Protein AF-A0A7T5EQM9-F1 (afdb_monomer)

Radius of gyration: 19.42 Å; Cα contacts (8 Å, |Δi|>4): 67; chains: 1; bounding box: 40×16×61 Å

Secondary structure (DSSP, 8-state):
-HHHHHHHHHHHHHHHHHHHHHHHHHHHHHHHHH--HHHHHHHHHHHHHHHHHHHHHHHHHHHHHHHTT----EETTTEE-----

pLDDT: mean 88.06, std 14.21, range [48.62, 98.0]

Foldseek 3Di:
DVVVVVVVLVVVLCVQLVQLVVQLVVLVVVCVVPVDPVSVVSNVSSVCRNVVSVVVVVVVVVVVCVVVVVDFPQDDPRNRDDDDD

Sequence (85 aa):
MRNFTAWTILAFVFLLAGEGFNLFRIHIELWLAYGHWQDVVWTVFGLILGFVATAWLGGFIYYRDKKRNKIQREGWRGRPVKRSR

Mean predicted aligned error: 7.78 Å

Solvent-accessible surface area (backbone atoms only — not comparable to full-atom values): 4569 Å² total; per-residue (Å²): 109,75,67,56,56,52,51,52,52,52,51,52,36,50,52,49,19,50,48,11,48,47,39,21,53,55,22,48,54,46,24,74,72,71,65,47,69,68,27,52,54,43,20,52,49,10,46,50,40,22,50,49,35,51,51,49,51,54,51,49,53,50,53,56,35,50,76,65,67,66,65,66,61,51,38,94,87,74,42,73,60,79,80,82,128

Nearest PDB structures (foldseek):
  2ic6-assembly1_A  TM=6.674E-01  e=9.736E+00  Orthohantavirus sinnombreense

Structure (mmCIF, N/CA/C/O backbone):
data_AF-A0A7T5EQM9-F1
#
_entry.id   AF-A0A7T5EQM9-F1
#
loop_
_atom_site.group_PDB
_atom_site.id
_atom_site.type_symbol
_atom_site.label_atom_id
_atom_site.label_alt_id
_atom_site.label_comp_id
_atom_site.label_asym_id
_atom_site.label_entity_id
_atom_site.label_seq_id
_atom_site.pdbx_PDB_ins_code
_atom_site.Cartn_x
_atom_site.Cartn_y
_atom_site.Cartn_z
_atom_site.occupancy
_atom_site.B_iso_or_equiv
_atom_site.auth_seq_id
_atom_site.auth_comp_id
_atom_site.auth_asym_id
_atom_site.auth_atom_id
_atom_site.pdbx_PDB_model_num
ATOM 1 N N . MET A 1 1 ? -26.375 -6.399 9.507 1.00 62.75 1 MET A N 1
ATOM 2 C CA . MET A 1 1 ? -25.726 -5.261 8.809 1.00 62.75 1 MET A CA 1
ATOM 3 C C . MET A 1 1 ? -24.275 -5.017 9.234 1.00 62.75 1 MET A C 1
ATOM 5 O O . MET A 1 1 ? -23.420 -4.996 8.366 1.00 62.75 1 MET A O 1
ATOM 9 N N . ARG A 1 2 ? -23.940 -4.911 10.532 1.00 71.50 2 ARG A N 1
ATOM 10 C CA . ARG A 1 2 ? -22.559 -4.606 10.989 1.00 71.50 2 ARG A CA 1
ATOM 11 C C . ARG A 1 2 ? -21.473 -5.577 10.491 1.00 71.50 2 ARG A C 1
ATOM 13 O O . ARG A 1 2 ? -20.357 -5.149 10.220 1.00 71.50 2 ARG A O 1
ATOM 20 N N . ASN A 1 3 ? -21.800 -6.865 10.373 1.00 83.88 3 ASN A N 1
ATOM 21 C CA . ASN A 1 3 ? -20.869 -7.869 9.850 1.00 83.88 3 ASN A CA 1
ATOM 22 C C . ASN A 1 3 ? -20.651 -7.695 8.342 1.00 83.88 3 ASN A C 1
ATOM 24 O O . ASN A 1 3 ? -19.521 -7.796 7.888 1.00 83.88 3 ASN A O 1
ATOM 28 N N . PHE A 1 4 ? -21.703 -7.351 7.595 1.00 91.94 4 PHE A N 1
ATOM 29 C CA . PHE A 1 4 ? -21.610 -7.070 6.163 1.00 91.94 4 PHE A CA 1
ATOM 30 C C . PHE A 1 4 ? -20.675 -5.888 5.894 1.00 91.94 4 PHE A C 1
ATOM 32 O O . PHE A 1 4 ? -19.726 -6.038 5.143 1.00 91.94 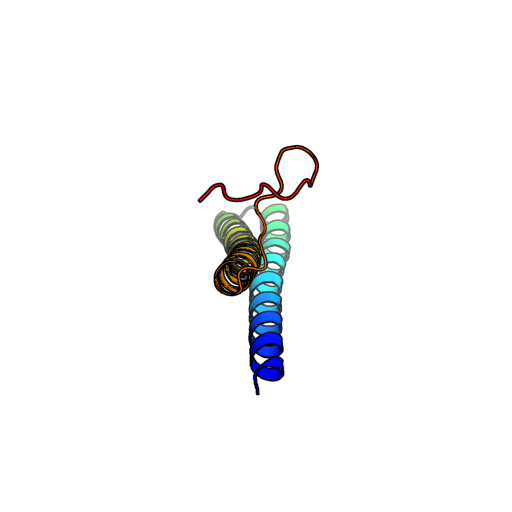4 PHE A O 1
ATOM 39 N N . THR A 1 5 ? -20.838 -4.770 6.612 1.00 89.31 5 THR A N 1
ATOM 40 C CA . THR A 1 5 ? -19.940 -3.608 6.484 1.00 89.31 5 THR A CA 1
ATOM 41 C C . THR A 1 5 ? -18.476 -3.962 6.760 1.00 89.31 5 THR A C 1
ATOM 43 O O . THR A 1 5 ? -17.587 -3.481 6.067 1.00 89.31 5 THR A O 1
ATOM 46 N N . ALA A 1 6 ? -18.207 -4.813 7.757 1.00 89.44 6 ALA A N 1
ATOM 47 C CA . ALA A 1 6 ? -16.846 -5.253 8.059 1.00 89.44 6 ALA A CA 1
ATOM 48 C C . ALA A 1 6 ? -16.248 -6.102 6.925 1.00 89.44 6 ALA A C 1
ATOM 50 O O . ALA A 1 6 ? -15.102 -5.876 6.547 1.00 89.44 6 ALA A O 1
ATOM 51 N N . TRP A 1 7 ? -17.031 -7.025 6.360 1.00 95.00 7 TRP A N 1
ATOM 52 C CA . TRP A 1 7 ? -16.627 -7.813 5.195 1.00 95.00 7 TRP A CA 1
ATOM 53 C C . TRP A 1 7 ? -16.404 -6.945 3.959 1.00 95.00 7 TRP A C 1
ATOM 55 O O . TRP A 1 7 ? -15.414 -7.141 3.267 1.00 95.00 7 TRP A O 1
ATOM 65 N N . THR A 1 8 ? -17.259 -5.949 3.715 1.00 95.69 8 THR A N 1
ATOM 66 C CA . THR A 1 8 ? -17.087 -5.003 2.607 1.00 95.69 8 THR A CA 1
ATOM 67 C C . THR A 1 8 ? -15.789 -4.214 2.744 1.00 95.69 8 THR A C 1
ATOM 69 O O . THR A 1 8 ? -15.040 -4.121 1.780 1.00 95.69 8 THR A O 1
ATOM 72 N N . ILE A 1 9 ? -15.487 -3.688 3.937 1.00 94.19 9 ILE A N 1
ATOM 73 C CA . ILE A 1 9 ? -14.233 -2.961 4.188 1.00 94.19 9 ILE A CA 1
ATOM 74 C C . ILE A 1 9 ? -13.029 -3.880 3.969 1.00 94.19 9 ILE A C 1
ATOM 76 O O . ILE A 1 9 ? -12.066 -3.480 3.322 1.00 94.19 9 ILE A O 1
ATOM 80 N N . LEU A 1 10 ? -13.086 -5.112 4.481 1.00 95.38 10 LEU A N 1
ATOM 81 C CA . LEU A 1 10 ? -12.001 -6.075 4.323 1.00 95.38 10 LEU A CA 1
ATOM 82 C C . LEU A 1 10 ? -11.777 -6.437 2.850 1.00 95.38 10 LEU A C 1
ATOM 84 O O . LEU A 1 10 ? -10.645 -6.386 2.384 1.00 95.38 10 LEU A O 1
ATOM 88 N N . ALA A 1 11 ? -12.847 -6.755 2.117 1.00 97.12 11 ALA A N 1
ATOM 89 C CA . ALA A 1 11 ? -12.783 -7.080 0.696 1.00 97.12 11 ALA A CA 1
ATOM 90 C C . ALA A 1 11 ? -12.255 -5.899 -0.127 1.00 97.12 11 ALA A C 1
ATOM 92 O O . ALA A 1 11 ? -11.386 -6.079 -0.971 1.00 97.12 11 ALA A O 1
ATOM 93 N N . PHE A 1 12 ? -12.725 -4.683 0.157 1.00 96.69 12 PHE A N 1
ATOM 94 C CA . PHE A 1 12 ? -12.274 -3.474 -0.526 1.00 96.69 12 PHE A CA 1
ATOM 95 C C . PHE A 1 12 ? -10.775 -3.222 -0.328 1.00 96.69 12 PHE A C 1
ATOM 97 O O . PHE A 1 12 ? -10.053 -3.010 -1.298 1.00 96.69 12 PHE A O 1
ATOM 104 N N . VAL A 1 13 ? -10.292 -3.300 0.917 1.00 96.75 13 VAL A N 1
ATOM 105 C CA . VAL A 1 13 ? -8.859 -3.158 1.210 1.00 96.75 13 VAL A CA 1
ATOM 106 C C . VAL A 1 13 ? -8.059 -4.261 0.535 1.00 96.75 13 VAL A C 1
ATOM 108 O O . VAL A 1 13 ? -7.008 -3.982 -0.029 1.00 96.75 13 VAL A O 1
ATOM 111 N N . PHE A 1 14 ? -8.540 -5.503 0.592 1.00 96.81 14 PHE A N 1
ATOM 112 C CA . PHE A 1 14 ? -7.852 -6.639 -0.007 1.00 96.81 14 PHE A CA 1
ATOM 113 C C . PHE A 1 14 ? -7.691 -6.469 -1.520 1.00 96.81 14 PHE A C 1
ATOM 115 O O . PHE A 1 14 ? -6.599 -6.677 -2.037 1.00 96.81 14 PHE A O 1
ATOM 122 N N . LEU A 1 15 ? -8.744 -6.029 -2.216 1.00 97.75 15 LEU A N 1
ATOM 123 C CA . LEU A 1 15 ? -8.693 -5.757 -3.652 1.00 97.75 15 LEU A CA 1
ATOM 124 C C . LEU A 1 15 ? -7.745 -4.598 -3.979 1.00 97.75 15 LEU A C 1
ATOM 126 O O . LEU A 1 15 ? -6.922 -4.734 -4.876 1.00 97.75 15 LEU A O 1
ATOM 130 N N . LEU A 1 16 ? -7.803 -3.491 -3.233 1.00 97.25 16 LEU A N 1
ATOM 131 C CA . LEU A 1 16 ? -6.896 -2.357 -3.445 1.00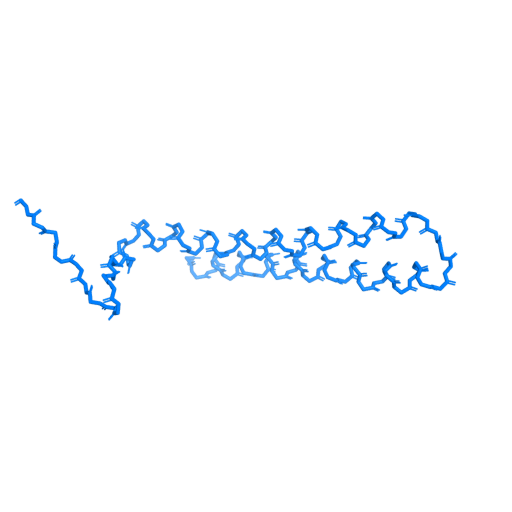 97.25 16 LEU A CA 1
ATOM 132 C C . LEU A 1 16 ? -5.432 -2.718 -3.190 1.00 97.25 16 LEU A C 1
ATOM 134 O O . LEU A 1 16 ? -4.559 -2.364 -3.979 1.00 97.25 16 LEU A O 1
ATOM 138 N N . ALA A 1 17 ? -5.158 -3.412 -2.085 1.00 97.25 17 ALA A N 1
ATOM 139 C CA . ALA A 1 17 ? -3.805 -3.816 -1.743 1.00 97.25 17 ALA A CA 1
ATOM 140 C C . ALA A 1 17 ? -3.274 -4.848 -2.744 1.00 97.25 17 ALA A C 1
ATOM 142 O O . ALA A 1 17 ? -2.135 -4.741 -3.196 1.00 97.25 17 ALA A O 1
ATOM 143 N N . GLY A 1 18 ? -4.119 -5.813 -3.118 1.00 97.19 18 GLY A N 1
ATOM 144 C CA . GLY A 1 18 ? -3.822 -6.818 -4.131 1.00 97.19 18 GLY A CA 1
ATOM 145 C C . GLY A 1 18 ? -3.497 -6.192 -5.483 1.00 97.19 18 GLY A C 1
ATOM 146 O O . GLY A 1 18 ? -2.484 -6.549 -6.075 1.00 97.19 18 GLY A O 1
ATOM 147 N N . GLU A 1 19 ? -4.282 -5.210 -5.927 1.00 97.56 19 GLU A N 1
ATOM 148 C CA . GLU A 1 19 ? -4.017 -4.490 -7.174 1.00 97.56 19 GLU A CA 1
ATOM 149 C C . GLU A 1 19 ? -2.711 -3.689 -7.109 1.00 97.56 19 GLU A C 1
ATOM 151 O O . GLU A 1 19 ? -1.920 -3.722 -8.047 1.00 97.56 19 GLU A O 1
ATOM 156 N N . GLY A 1 20 ? -2.419 -3.042 -5.976 1.00 97.19 20 GLY A N 1
ATOM 157 C CA . GLY A 1 20 ? -1.136 -2.367 -5.764 1.00 97.19 20 GLY A CA 1
ATOM 158 C C . GLY A 1 20 ? 0.061 -3.312 -5.904 1.00 97.19 20 GLY A C 1
ATOM 159 O O . GLY A 1 20 ? 1.009 -3.022 -6.635 1.00 97.19 20 GLY A O 1
ATOM 160 N N . PHE A 1 21 ? 0.008 -4.481 -5.263 1.00 97.56 21 PHE A N 1
ATOM 161 C CA . PHE A 1 21 ? 1.078 -5.473 -5.385 1.00 97.56 21 PHE A CA 1
ATOM 162 C C . PHE A 1 21 ? 1.137 -6.125 -6.772 1.00 97.56 21 PHE A C 1
ATOM 164 O O . PHE A 1 21 ? 2.224 -6.477 -7.231 1.00 97.56 21 PHE A O 1
ATOM 171 N N . ASN A 1 22 ? 0.003 -6.247 -7.462 1.00 97.88 22 ASN A N 1
ATOM 172 C CA . ASN A 1 22 ? -0.042 -6.721 -8.840 1.00 97.88 22 ASN A CA 1
ATOM 173 C C . ASN A 1 22 ? 0.623 -5.722 -9.803 1.00 97.88 22 ASN A C 1
ATOM 175 O O . ASN A 1 22 ? 1.464 -6.124 -10.605 1.00 97.88 22 ASN A O 1
ATOM 179 N N . LEU A 1 23 ? 0.338 -4.421 -9.664 1.00 96.69 23 LEU A N 1
ATOM 180 C CA . LEU A 1 23 ? 1.016 -3.353 -10.410 1.00 96.69 23 LEU A CA 1
ATOM 181 C C . LEU A 1 23 ? 2.524 -3.363 -10.160 1.00 96.69 23 LEU A C 1
ATOM 183 O O . LEU A 1 23 ? 3.302 -3.315 -11.110 1.00 96.69 23 LEU A O 1
ATOM 187 N N . PHE A 1 24 ? 2.940 -3.483 -8.894 1.00 97.50 24 PHE A N 1
ATOM 188 C CA . PHE A 1 24 ? 4.353 -3.635 -8.549 1.00 97.50 24 PHE A CA 1
ATOM 189 C C . PHE A 1 24 ? 4.982 -4.805 -9.306 1.00 97.50 24 PHE A C 1
ATOM 191 O O . PHE A 1 24 ? 6.004 -4.624 -9.960 1.00 97.50 24 PHE A O 1
ATOM 198 N N . ARG A 1 25 ? 4.355 -5.985 -9.246 1.00 97.69 25 ARG A N 1
ATOM 199 C CA . ARG A 1 25 ? 4.865 -7.198 -9.884 1.00 97.69 25 ARG A CA 1
ATOM 200 C C . ARG A 1 25 ? 5.018 -7.026 -11.398 1.00 97.69 25 ARG A C 1
ATOM 202 O O . ARG A 1 25 ? 6.073 -7.335 -11.935 1.00 97.69 25 ARG A O 1
ATOM 209 N N . ILE A 1 26 ? 3.980 -6.551 -12.081 1.00 97.50 26 ILE A N 1
ATOM 210 C CA . ILE A 1 26 ? 3.993 -6.430 -13.545 1.00 97.50 26 ILE A CA 1
ATOM 211 C C . ILE A 1 26 ? 5.058 -5.422 -13.981 1.00 97.50 26 ILE A C 1
ATOM 213 O O . ILE A 1 26 ? 5.861 -5.704 -14.867 1.00 97.50 26 ILE A O 1
ATOM 217 N N . HIS A 1 27 ? 5.102 -4.255 -13.340 1.00 97.44 27 HIS A N 1
ATOM 218 C CA . HIS A 1 27 ? 5.984 -3.184 -13.787 1.00 97.44 27 HIS A CA 1
ATOM 219 C C . HIS A 1 27 ? 7.438 -3.369 -13.350 1.00 97.44 27 HIS A C 1
ATOM 221 O O . HIS A 1 27 ? 8.328 -2.949 -14.082 1.00 97.44 27 HIS A O 1
ATOM 227 N N . ILE A 1 28 ? 7.726 -4.062 -12.243 1.00 97.12 28 ILE A N 1
ATOM 228 C CA . ILE A 1 28 ? 9.118 -4.416 -11.938 1.00 97.12 28 ILE A CA 1
ATOM 229 C C . ILE A 1 28 ? 9.656 -5.432 -12.953 1.00 97.12 28 ILE A C 1
ATOM 231 O O . ILE A 1 28 ? 10.793 -5.296 -13.399 1.00 97.12 28 ILE A O 1
ATOM 235 N N . GLU A 1 29 ? 8.837 -6.407 -13.370 1.00 97.44 29 GLU A N 1
ATOM 236 C CA . GLU A 1 29 ? 9.197 -7.371 -14.417 1.00 97.44 29 GLU A CA 1
ATOM 237 C C . GLU A 1 29 ? 9.466 -6.646 -15.754 1.00 97.44 29 GLU A C 1
ATOM 239 O O . GLU A 1 29 ? 10.501 -6.879 -16.382 1.00 97.44 29 GLU A O 1
ATOM 244 N N . LEU A 1 3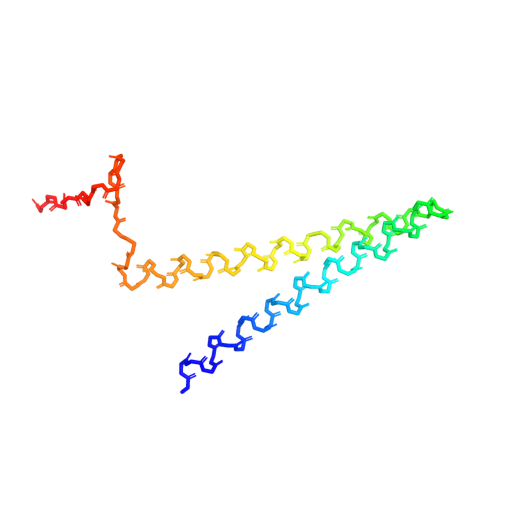0 ? 8.595 -5.708 -16.152 1.00 96.69 30 LEU A N 1
ATOM 245 C CA . LEU A 1 30 ? 8.767 -4.903 -17.370 1.00 96.69 30 LEU A CA 1
ATOM 246 C C . LEU A 1 30 ? 9.988 -3.983 -17.310 1.00 96.69 30 LEU A C 1
ATOM 248 O O . LEU A 1 30 ? 10.745 -3.901 -18.278 1.00 96.69 30 LEU A O 1
ATOM 252 N N . TRP A 1 31 ? 10.222 -3.329 -16.173 1.00 96.50 31 TRP A N 1
ATOM 253 C CA . TRP A 1 31 ? 11.390 -2.476 -15.994 1.00 96.50 31 TRP A CA 1
ATOM 254 C C . TRP A 1 31 ? 12.691 -3.272 -16.113 1.00 96.50 31 TRP A C 1
ATOM 256 O O . TRP A 1 31 ? 13.613 -2.832 -16.796 1.00 96.50 31 TRP A O 1
ATOM 266 N N . LEU A 1 32 ? 12.761 -4.459 -15.503 1.00 96.25 32 LEU A N 1
ATOM 267 C CA . LEU A 1 32 ? 13.935 -5.330 -15.601 1.00 96.25 32 LEU A CA 1
ATOM 268 C C . LEU A 1 32 ? 14.156 -5.860 -17.026 1.00 96.25 32 LEU A C 1
ATOM 270 O O . LEU A 1 32 ? 15.301 -6.094 -17.408 1.00 96.25 32 LEU A O 1
ATOM 274 N N . ALA A 1 33 ? 13.088 -6.037 -17.808 1.00 96.50 33 ALA A N 1
ATOM 275 C CA . ALA A 1 33 ? 13.168 -6.520 -19.184 1.00 96.50 33 ALA A CA 1
ATOM 276 C C . ALA A 1 33 ? 13.539 -5.422 -20.198 1.00 96.50 33 ALA A C 1
ATOM 278 O O . ALA A 1 33 ? 14.355 -5.662 -21.087 1.00 96.50 33 ALA A O 1
ATOM 279 N N . TYR A 1 34 ? 12.940 -4.233 -20.084 1.00 96.31 34 TYR A N 1
ATOM 280 C CA . TYR A 1 34 ? 13.003 -3.188 -21.117 1.00 96.31 34 TYR A CA 1
ATOM 281 C C . TYR A 1 34 ? 13.658 -1.880 -20.655 1.00 96.31 34 TYR A C 1
ATOM 283 O O . TYR A 1 34 ? 14.040 -1.055 -21.483 1.00 96.31 34 TYR A O 1
ATOM 291 N N . GLY A 1 35 ? 13.810 -1.666 -19.346 1.00 93.06 35 GLY A N 1
ATOM 292 C CA . GLY A 1 35 ? 14.498 -0.501 -18.786 1.00 93.06 35 GLY A CA 1
ATOM 293 C C . GLY A 1 35 ? 13.730 0.822 -18.881 1.00 93.06 35 GLY A C 1
ATOM 294 O O . GLY A 1 35 ? 14.327 1.884 -18.697 1.00 93.06 35 GLY A O 1
ATOM 295 N N . HIS A 1 36 ? 12.423 0.809 -19.160 1.00 94.88 36 HIS A N 1
ATOM 296 C CA . HIS A 1 36 ? 11.645 2.042 -19.278 1.00 94.88 36 HIS A CA 1
ATOM 297 C C . HIS A 1 36 ? 11.407 2.705 -17.916 1.00 94.88 36 HIS A C 1
ATOM 299 O O . HIS A 1 36 ? 10.919 2.096 -16.968 1.00 94.88 36 HIS A O 1
ATOM 305 N N . TRP A 1 37 ? 11.687 4.008 -17.826 1.00 93.69 37 TRP A N 1
ATOM 306 C CA . TRP A 1 37 ? 11.499 4.776 -16.589 1.00 93.69 37 TRP A CA 1
ATOM 307 C C . TRP A 1 37 ? 10.041 4.809 -16.101 1.00 93.69 37 TRP A C 1
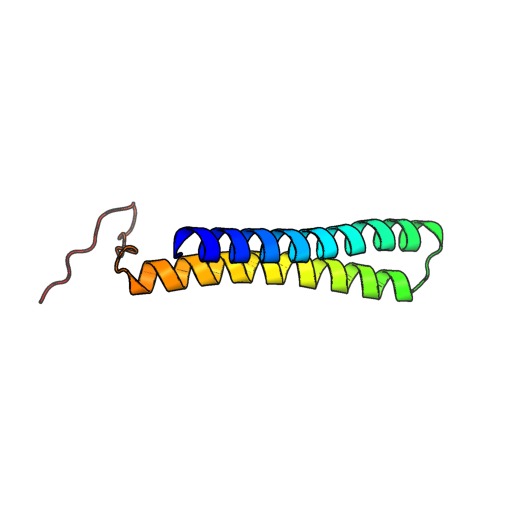ATOM 309 O O . TRP A 1 37 ? 9.785 4.861 -14.900 1.00 93.69 37 TRP A O 1
ATOM 319 N N . GLN A 1 38 ? 9.074 4.755 -17.020 1.00 95.25 38 GLN A N 1
ATOM 320 C CA . GLN A 1 38 ? 7.650 4.748 -16.673 1.00 95.25 38 GLN A CA 1
ATOM 321 C C . GLN A 1 38 ? 7.277 3.545 -15.795 1.00 95.25 38 GLN A C 1
ATOM 323 O O . GLN A 1 38 ? 6.489 3.695 -14.864 1.00 95.25 38 GLN A O 1
ATOM 328 N N . ASP A 1 39 ? 7.895 2.386 -16.019 1.00 95.62 39 ASP A N 1
ATOM 329 C CA . ASP A 1 39 ? 7.649 1.185 -15.223 1.00 95.62 39 ASP A CA 1
ATOM 330 C C . ASP A 1 39 ? 8.145 1.331 -13.779 1.00 95.62 39 ASP A C 1
ATOM 332 O O . ASP A 1 39 ? 7.507 0.845 -12.845 1.00 95.62 39 ASP A O 1
ATOM 336 N N . VAL A 1 40 ? 9.222 2.091 -13.553 1.00 95.06 40 VAL A N 1
ATOM 337 C CA . VAL A 1 40 ? 9.683 2.425 -12.194 1.00 95.06 40 VAL A CA 1
ATOM 338 C C . VAL A 1 40 ? 8.617 3.222 -11.447 1.00 95.06 40 VAL A C 1
ATOM 340 O O . VAL A 1 40 ? 8.326 2.939 -10.284 1.00 95.06 40 VAL A O 1
ATOM 343 N N . VAL A 1 41 ? 7.993 4.197 -12.113 1.00 97.06 41 VAL A N 1
ATOM 344 C CA . VAL A 1 41 ? 6.937 5.023 -11.510 1.00 97.06 41 VAL A CA 1
ATOM 345 C C . VAL A 1 41 ? 5.740 4.159 -11.116 1.00 97.06 41 VAL A C 1
ATOM 347 O O . VAL A 1 41 ? 5.261 4.256 -9.985 1.00 97.06 41 VAL A O 1
ATOM 350 N N . TRP A 1 42 ? 5.296 3.271 -12.007 1.00 97.00 42 TRP A N 1
ATOM 351 C CA . TRP A 1 42 ? 4.197 2.348 -11.720 1.00 97.00 42 TRP A CA 1
ATOM 352 C C . TRP A 1 42 ? 4.528 1.355 -10.608 1.00 97.00 42 TRP A C 1
ATOM 354 O O . TRP A 1 42 ? 3.686 1.087 -9.753 1.00 97.00 42 TRP A O 1
ATOM 364 N N . THR A 1 43 ? 5.769 0.876 -10.559 1.00 96.25 43 THR A N 1
ATOM 365 C CA . THR A 1 43 ? 6.274 0.006 -9.491 1.00 96.25 43 THR A CA 1
ATOM 366 C C . THR A 1 43 ? 6.163 0.685 -8.125 1.00 96.25 43 THR A C 1
ATOM 368 O O . THR A 1 43 ? 5.614 0.116 -7.177 1.00 96.25 43 THR A O 1
ATOM 371 N N . VAL A 1 44 ? 6.638 1.930 -8.022 1.00 97.38 44 VAL A N 1
ATOM 372 C CA . VAL A 1 44 ? 6.556 2.729 -6.790 1.00 97.38 44 VAL A CA 1
ATOM 373 C C . VAL A 1 44 ? 5.101 3.005 -6.418 1.00 97.38 44 VAL A C 1
ATOM 375 O O . VAL A 1 44 ? 4.731 2.869 -5.252 1.00 97.38 44 VAL A O 1
ATOM 378 N N . PHE A 1 45 ? 4.260 3.344 -7.395 1.00 97.31 45 PHE A N 1
ATOM 379 C CA . PHE A 1 45 ? 2.838 3.577 -7.161 1.00 97.31 45 PHE A CA 1
ATOM 380 C C . PHE A 1 45 ? 2.127 2.323 -6.634 1.00 97.31 45 PHE A C 1
ATOM 382 O O . PHE A 1 45 ? 1.380 2.410 -5.660 1.00 97.31 45 PHE A O 1
ATOM 389 N N . GLY A 1 46 ? 2.413 1.155 -7.214 1.00 97.31 46 GLY A N 1
ATOM 390 C CA . GLY A 1 46 ? 1.888 -0.130 -6.761 1.00 97.31 46 GLY A CA 1
ATOM 391 C C . GLY A 1 46 ? 2.259 -0.435 -5.308 1.00 97.31 46 GLY A C 1
ATOM 392 O O . GLY A 1 46 ? 1.392 -0.775 -4.499 1.00 97.31 46 GLY A O 1
ATOM 393 N N . LEU A 1 47 ? 3.525 -0.213 -4.934 1.00 97.75 47 LEU A N 1
ATOM 394 C CA . LEU A 1 47 ? 3.972 -0.354 -3.544 1.00 97.75 47 LEU A CA 1
ATOM 395 C C . LEU A 1 47 ? 3.241 0.613 -2.611 1.00 97.75 47 LEU A C 1
ATOM 397 O O . LEU A 1 47 ? 2.727 0.184 -1.578 1.00 97.75 47 LEU A O 1
ATOM 401 N N . ILE A 1 48 ? 3.159 1.898 -2.967 1.00 98.00 48 ILE A N 1
ATOM 402 C CA . ILE A 1 48 ? 2.447 2.899 -2.163 1.00 98.00 48 ILE A CA 1
ATOM 403 C C . ILE A 1 48 ? 0.994 2.469 -1.961 1.00 98.00 48 ILE A C 1
ATOM 405 O O . ILE A 1 48 ? 0.516 2.474 -0.829 1.00 98.00 48 ILE A O 1
ATOM 409 N N . LEU A 1 49 ? 0.307 2.043 -3.021 1.00 97.62 49 LEU A N 1
ATOM 410 C CA . LEU A 1 49 ? -1.083 1.604 -2.946 1.00 97.62 49 LEU A CA 1
ATOM 411 C C . LEU A 1 49 ? -1.249 0.389 -2.017 1.00 97.62 49 LEU A C 1
ATOM 413 O O . LEU A 1 49 ? -2.093 0.415 -1.118 1.00 97.62 49 LEU A O 1
ATOM 417 N N . GLY A 1 50 ? -0.400 -0.631 -2.176 1.00 97.44 50 GLY A N 1
ATOM 418 C CA . GLY A 1 50 ? -0.387 -1.839 -1.345 1.00 97.44 50 GLY A CA 1
ATOM 419 C C . GLY A 1 50 ? -0.160 -1.547 0.140 1.00 97.44 50 GLY A C 1
ATOM 420 O O . GLY A 1 50 ? -0.926 -1.985 1.010 1.00 97.44 50 GLY A O 1
ATOM 421 N N . PHE A 1 51 ? 0.869 -0.754 0.441 1.00 97.31 51 PHE A N 1
ATOM 422 C CA . PHE A 1 51 ? 1.218 -0.388 1.811 1.00 97.31 51 PHE A CA 1
ATOM 423 C C . PHE A 1 51 ? 0.191 0.541 2.450 1.00 97.31 51 PHE A C 1
ATOM 425 O O . PHE A 1 51 ? -0.198 0.305 3.593 1.00 97.31 51 PHE A O 1
ATOM 432 N N . VAL A 1 52 ? -0.286 1.563 1.737 1.00 97.81 52 VAL A N 1
ATOM 433 C CA . VAL A 1 52 ? -1.274 2.513 2.267 1.00 97.81 52 VAL A CA 1
ATOM 434 C C . VAL A 1 52 ? -2.598 1.814 2.551 1.00 97.81 52 VAL A C 1
ATOM 436 O O . VAL A 1 52 ? -3.156 2.022 3.627 1.00 97.81 52 VAL A O 1
ATOM 439 N N . ALA A 1 53 ? -3.081 0.945 1.658 1.00 96.94 53 ALA A N 1
ATOM 440 C CA . ALA A 1 53 ? -4.308 0.183 1.890 1.00 96.94 53 ALA A CA 1
ATOM 441 C C . ALA A 1 53 ? -4.193 -0.703 3.147 1.00 96.94 53 ALA A C 1
ATOM 443 O O . ALA A 1 53 ? -5.081 -0.709 4.006 1.00 96.94 53 ALA A O 1
ATOM 444 N N . THR A 1 54 ? -3.060 -1.391 3.304 1.00 95.81 54 THR A N 1
ATOM 445 C CA . THR A 1 54 ? -2.798 -2.264 4.458 1.00 95.81 54 THR A CA 1
ATOM 446 C C . THR A 1 54 ? -2.653 -1.466 5.759 1.00 95.81 54 THR A C 1
ATOM 448 O O . THR A 1 54 ? -3.265 -1.802 6.779 1.00 95.81 54 THR A O 1
ATOM 451 N N . ALA A 1 55 ? -1.890 -0.372 5.732 1.00 96.88 55 ALA A N 1
ATOM 452 C CA . ALA A 1 55 ? -1.700 0.517 6.874 1.00 96.88 55 ALA A CA 1
ATOM 453 C C . ALA A 1 55 ? -3.018 1.175 7.300 1.00 96.88 55 ALA A C 1
ATOM 455 O O . ALA A 1 55 ? -3.310 1.266 8.494 1.00 96.88 55 ALA A O 1
ATOM 456 N N . TRP A 1 56 ? -3.846 1.577 6.333 1.00 97.12 56 TRP A N 1
ATOM 457 C CA . TRP A 1 56 ? -5.172 2.125 6.588 1.00 97.12 56 TRP A CA 1
ATOM 458 C C . TRP A 1 56 ? -6.067 1.117 7.312 1.00 97.12 56 TRP A C 1
ATOM 460 O O . TRP A 1 56 ? -6.707 1.483 8.297 1.00 97.12 56 TRP A O 1
ATOM 470 N N . LEU A 1 57 ? -6.071 -0.159 6.908 1.00 96.25 57 LEU A N 1
ATOM 471 C CA . LEU A 1 57 ? -6.841 -1.197 7.600 1.00 96.25 57 LEU A CA 1
ATOM 472 C C . LEU A 1 57 ? -6.359 -1.403 9.039 1.00 96.25 57 LEU A C 1
ATOM 474 O O . LEU A 1 57 ? -7.182 -1.449 9.956 1.00 96.25 57 LEU A O 1
ATOM 478 N N . GLY A 1 58 ? -5.043 -1.466 9.255 1.00 93.94 58 GLY A N 1
ATOM 479 C CA . GLY A 1 58 ? -4.466 -1.537 10.600 1.00 93.94 58 GLY A CA 1
ATOM 480 C C . GLY A 1 58 ? -4.868 -0.339 11.468 1.00 93.94 58 GLY A C 1
ATOM 481 O O . GLY A 1 58 ? -5.344 -0.507 12.594 1.00 93.94 58 GLY A O 1
ATOM 482 N N . GLY A 1 59 ? -4.770 0.874 10.917 1.00 94.12 59 GLY A N 1
ATOM 483 C CA . GLY A 1 59 ? -5.192 2.111 11.573 1.00 94.12 59 GLY A CA 1
ATOM 484 C C . GLY A 1 59 ? -6.693 2.149 11.874 1.00 94.12 59 GLY A C 1
ATOM 485 O O . GLY A 1 59 ? -7.096 2.544 12.969 1.00 94.12 59 GLY A O 1
ATOM 486 N N . PHE A 1 60 ? -7.529 1.676 10.949 1.00 94.00 60 PHE A N 1
ATOM 487 C CA . PHE A 1 60 ? -8.974 1.568 11.128 1.00 94.00 60 PHE A CA 1
ATOM 488 C C . PHE A 1 60 ? -9.333 0.596 12.257 1.00 94.00 60 PHE A C 1
ATOM 490 O O . PHE A 1 60 ? -10.153 0.930 13.118 1.00 94.00 60 PHE A O 1
ATOM 497 N N . ILE A 1 61 ? -8.698 -0.580 12.300 1.00 92.38 61 ILE A N 1
ATOM 498 C CA . ILE A 1 61 ? -8.887 -1.563 13.376 1.00 92.38 61 ILE A CA 1
ATOM 499 C C . ILE A 1 61 ? -8.480 -0.953 14.720 1.00 92.38 61 ILE A C 1
ATOM 501 O O . ILE A 1 61 ? -9.270 -0.991 15.668 1.00 92.38 61 ILE A O 1
ATOM 505 N N . TYR A 1 62 ? -7.307 -0.317 14.786 1.00 92.31 62 TYR A N 1
ATOM 506 C CA . TYR A 1 62 ? -6.828 0.363 15.990 1.00 92.31 62 TYR A CA 1
ATOM 507 C C . TYR A 1 62 ? -7.809 1.443 16.465 1.00 92.31 62 TYR A C 1
ATOM 509 O O . TYR A 1 62 ? -8.216 1.462 17.627 1.00 92.31 62 TYR A O 1
ATOM 517 N N . TYR A 1 6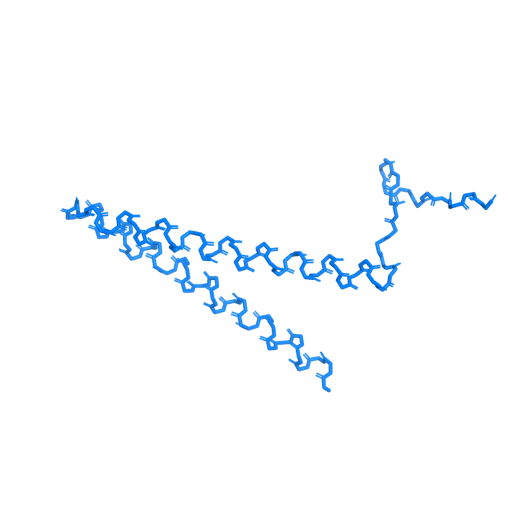3 ? -8.247 2.324 15.565 1.00 91.44 63 TYR A N 1
ATOM 518 C CA . TYR A 1 63 ? -9.202 3.385 15.874 1.00 91.44 63 TYR A CA 1
ATOM 519 C C . TYR A 1 63 ? -10.534 2.830 16.393 1.00 91.44 63 TYR A C 1
ATOM 521 O O . TYR A 1 63 ? -11.061 3.295 17.411 1.00 91.44 63 TYR A O 1
ATOM 529 N N . ARG A 1 64 ? -11.069 1.807 15.717 1.00 90.81 64 ARG A N 1
ATOM 530 C CA . ARG A 1 64 ? -12.311 1.127 16.096 1.00 90.81 64 ARG A CA 1
ATOM 531 C C . ARG A 1 64 ? -12.203 0.521 17.495 1.00 90.81 64 ARG A C 1
ATOM 533 O O . ARG A 1 64 ? -13.136 0.657 18.288 1.00 90.81 64 ARG A O 1
ATOM 540 N N . ASP A 1 65 ? -11.091 -0.137 17.801 1.00 89.56 65 ASP A N 1
ATOM 541 C CA . ASP A 1 65 ? -10.901 -0.839 19.071 1.00 89.56 65 ASP A CA 1
ATOM 542 C C . ASP A 1 65 ? -10.591 0.126 20.220 1.00 89.56 65 ASP A C 1
ATOM 544 O O . ASP A 1 65 ? -11.098 -0.064 21.331 1.00 89.56 65 ASP A O 1
ATOM 548 N N . LYS A 1 66 ? -9.889 1.231 19.937 1.00 88.62 66 LYS A N 1
ATOM 549 C CA . LYS A 1 66 ? -9.714 2.358 20.863 1.00 88.62 66 LYS A CA 1
ATOM 550 C C . LYS A 1 66 ? -11.058 2.968 21.257 1.00 88.62 66 LYS A C 1
ATOM 552 O O . LYS A 1 66 ? -11.325 3.127 22.444 1.00 88.62 66 LYS A O 1
ATOM 557 N N . LYS A 1 67 ? -11.941 3.244 20.286 1.00 88.81 67 LYS A N 1
ATOM 558 C CA . LYS A 1 67 ? -13.302 3.754 20.552 1.00 88.81 67 LYS A CA 1
ATOM 559 C C . LYS A 1 67 ? -14.153 2.800 21.390 1.00 88.81 67 LYS A C 1
ATOM 561 O O . LYS A 1 67 ? -15.032 3.247 22.117 1.00 88.81 67 LYS A O 1
ATOM 566 N N . ARG A 1 68 ? -13.905 1.492 21.295 1.00 86.75 68 ARG A N 1
ATOM 567 C CA . ARG A 1 68 ? -14.617 0.461 22.066 1.00 86.75 68 ARG A CA 1
ATOM 568 C C . ARG A 1 68 ? -13.974 0.164 23.425 1.00 86.75 68 ARG A C 1
ATOM 570 O O . ARG A 1 68 ? -14.374 -0.808 24.056 1.00 86.75 68 ARG A O 1
ATOM 577 N N . ASN A 1 69 ? -12.989 0.960 23.861 1.00 83.25 69 ASN A N 1
ATOM 578 C CA . ASN A 1 69 ? -12.218 0.754 25.095 1.00 83.25 69 ASN A CA 1
ATOM 579 C C . ASN A 1 69 ? -11.595 -0.652 25.213 1.00 83.25 69 ASN A C 1
ATOM 581 O O . ASN A 1 69 ? -11.351 -1.133 26.317 1.00 83.25 69 ASN A O 1
ATOM 585 N N . LYS A 1 70 ? -11.330 -1.320 24.081 1.00 78.62 70 LYS A N 1
ATOM 586 C CA . LYS A 1 70 ? -10.708 -2.654 24.059 1.00 78.62 70 LYS A CA 1
ATOM 587 C C . LYS A 1 70 ? -9.194 -2.599 24.228 1.00 78.62 70 LYS A C 1
ATOM 589 O O . LYS A 1 70 ? -8.591 -3.573 24.655 1.00 78.62 70 LYS A O 1
ATOM 594 N N . ILE A 1 71 ? -8.589 -1.461 23.893 1.00 73.31 71 ILE A N 1
ATOM 595 C CA . ILE A 1 71 ? -7.154 -1.234 24.043 1.00 73.31 71 ILE A CA 1
ATOM 596 C C . ILE A 1 71 ? -6.903 -0.823 25.494 1.00 73.31 71 ILE A C 1
ATOM 598 O O . ILE A 1 71 ? -6.992 0.355 25.846 1.00 73.31 71 ILE A O 1
ATOM 602 N N . GLN A 1 72 ? -6.638 -1.804 26.354 1.00 64.75 72 GLN A N 1
ATOM 603 C CA . GLN A 1 72 ? -6.096 -1.526 27.679 1.00 64.75 72 GLN A CA 1
ATOM 604 C C . GLN A 1 72 ? -4.653 -1.038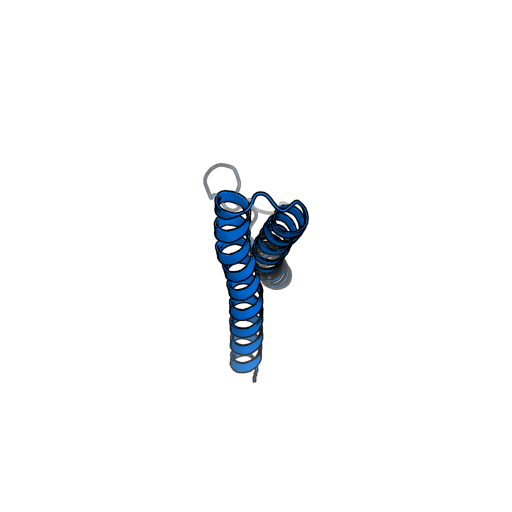 27.511 1.00 64.75 72 GLN A C 1
ATOM 606 O O . GLN A 1 72 ? -3.914 -1.546 26.670 1.00 64.75 72 GLN A O 1
ATOM 611 N N . ARG A 1 73 ? -4.239 -0.025 28.286 1.00 59.94 73 ARG A N 1
ATOM 612 C CA . ARG A 1 73 ? -2.810 0.279 28.422 1.00 59.94 73 ARG A CA 1
ATOM 613 C C . ARG A 1 73 ? -2.194 -0.881 29.188 1.00 59.94 73 ARG A C 1
ATOM 615 O O . ARG A 1 73 ? -2.2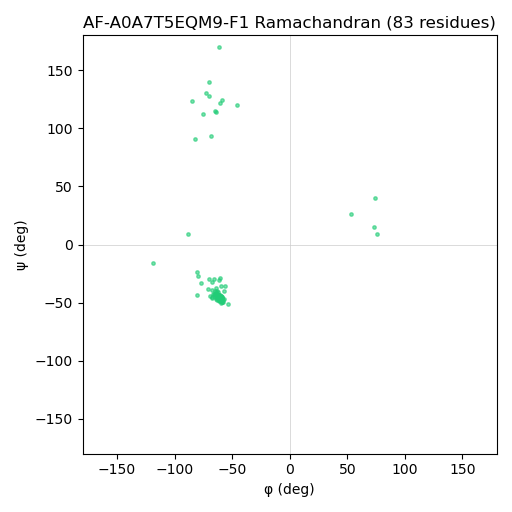40 -0.913 30.416 1.00 59.94 73 ARG A O 1
ATOM 622 N N . GLU A 1 74 ? -1.679 -1.845 28.450 1.00 56.25 74 GLU A N 1
ATOM 623 C CA . GLU A 1 74 ? -0.726 -2.794 28.983 1.00 56.25 74 GLU A CA 1
ATOM 624 C C . GLU A 1 74 ? 0.534 -2.003 29.345 1.00 56.25 74 GLU A C 1
ATOM 626 O O . GLU A 1 74 ? 1.177 -1.381 28.501 1.00 56.25 74 GLU A O 1
ATOM 631 N N . GLY A 1 75 ? 0.847 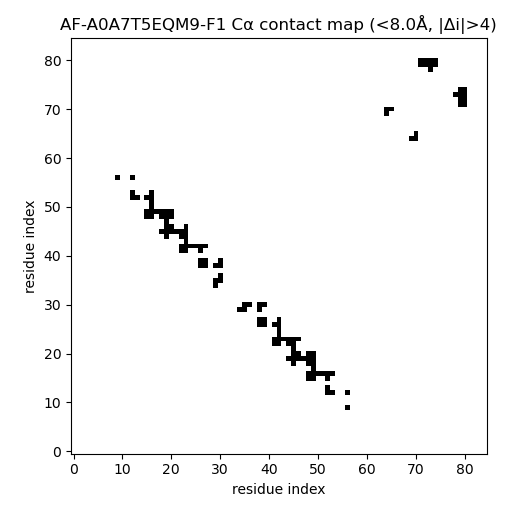-1.946 30.635 1.00 57.78 75 GLY A N 1
ATOM 632 C CA . GLY A 1 75 ? 2.164 -1.566 31.112 1.00 57.78 75 GLY A CA 1
ATOM 633 C C . GLY A 1 75 ? 3.198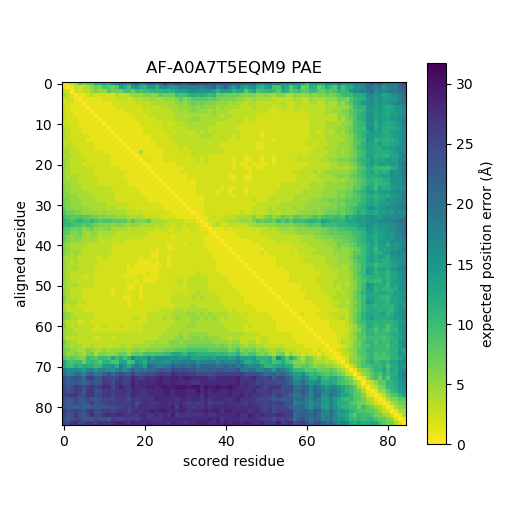 -2.566 30.603 1.00 57.78 75 GLY A C 1
ATOM 634 O O . GLY A 1 75 ? 2.855 -3.618 30.057 1.00 57.78 75 GLY A O 1
ATOM 635 N N . TRP A 1 76 ? 4.477 -2.244 30.783 1.00 48.62 76 TRP A N 1
ATOM 636 C CA . TRP A 1 76 ? 5.588 -3.094 30.356 1.00 48.62 76 TRP A CA 1
ATOM 637 C C . TRP A 1 76 ? 5.332 -4.566 30.759 1.00 48.62 76 TRP A C 1
ATOM 639 O O . TRP A 1 76 ? 5.151 -4.859 31.942 1.00 48.62 76 TRP A O 1
ATOM 649 N N . ARG A 1 77 ? 5.273 -5.469 29.763 1.00 59.62 77 ARG A N 1
ATOM 650 C CA . ARG A 1 77 ? 4.879 -6.898 29.862 1.00 59.62 77 ARG A CA 1
ATOM 651 C C . ARG A 1 77 ? 3.383 -7.220 30.048 1.00 59.62 77 ARG A C 1
ATOM 653 O O . ARG A 1 77 ? 3.054 -8.133 30.803 1.00 59.62 77 ARG A O 1
ATOM 660 N N . GLY A 1 78 ? 2.467 -6.525 29.377 1.00 59.44 78 GLY A N 1
ATOM 661 C CA . GLY A 1 78 ? 1.075 -6.995 29.296 1.00 59.44 78 GLY A CA 1
ATOM 662 C C . GLY A 1 78 ? 0.242 -6.792 30.567 1.00 59.44 78 GLY A C 1
ATOM 663 O O . GLY A 1 78 ? -0.859 -7.323 30.677 1.00 59.44 78 GLY A O 1
ATOM 664 N N . ARG A 1 79 ? 0.743 -6.053 31.570 1.00 59.38 79 ARG A N 1
ATOM 665 C CA . ARG A 1 79 ? -0.007 -5.836 32.818 1.00 59.38 79 ARG A CA 1
ATOM 666 C C . ARG A 1 79 ? -0.965 -4.658 32.660 1.00 59.38 79 ARG A C 1
ATOM 668 O O . ARG A 1 79 ? -0.487 -3.563 32.380 1.00 59.38 79 ARG A O 1
ATOM 675 N N . PRO A 1 80 ? -2.278 -4.807 32.885 1.00 60.91 80 PRO A N 1
ATOM 676 C CA . PRO A 1 80 ? -3.198 -3.678 32.802 1.00 60.91 80 PRO A CA 1
ATOM 677 C C . PRO A 1 80 ? -2.817 -2.605 33.832 1.00 60.91 80 PRO A C 1
ATOM 679 O O . PRO A 1 80 ? -2.769 -2.870 35.035 1.00 60.91 80 PRO A O 1
ATOM 682 N N . VAL A 1 81 ? -2.536 -1.382 33.373 1.00 64.56 81 VAL A N 1
ATOM 683 C CA . VAL A 1 81 ? -2.272 -0.248 34.270 1.00 64.56 81 VAL A CA 1
ATOM 684 C C . VAL A 1 81 ? -3.603 0.212 34.863 1.00 64.56 81 VAL A C 1
ATOM 686 O O . VAL A 1 81 ? -4.463 0.736 34.149 1.00 64.56 81 VAL A O 1
ATOM 689 N N . LYS A 1 82 ? -3.793 0.024 36.177 1.00 59.41 82 LYS A N 1
ATOM 690 C CA . LYS A 1 82 ? -4.929 0.608 36.907 1.00 59.41 82 LYS A CA 1
ATOM 691 C C . LYS A 1 82 ? -4.878 2.132 36.763 1.00 59.41 82 LYS A C 1
ATOM 693 O O . LYS A 1 82 ? -3.880 2.751 37.120 1.00 59.41 82 LYS A O 1
ATOM 698 N N . ARG A 1 83 ? -5.962 2.743 36.273 1.00 60.16 83 ARG A N 1
ATOM 699 C CA . ARG A 1 83 ? -6.164 4.195 36.401 1.00 60.16 83 ARG A CA 1
ATOM 700 C C . ARG A 1 83 ? -6.299 4.511 37.892 1.00 60.16 83 ARG A C 1
ATOM 702 O O . ARG A 1 83 ? -7.275 4.061 38.490 1.00 60.16 83 ARG A O 1
ATOM 709 N N . SER A 1 84 ? -5.358 5.248 38.486 1.00 59.50 84 SER A N 1
ATOM 710 C CA . SER A 1 84 ? -5.663 5.923 39.751 1.00 59.50 84 SER A CA 1
ATOM 711 C C . SER A 1 84 ? -6.645 7.049 39.426 1.00 59.50 84 SER A C 1
ATOM 713 O O . SER A 1 84 ? -6.454 7.779 38.450 1.00 59.50 84 SER A O 1
ATOM 715 N N . ARG A 1 85 ? -7.758 7.080 40.156 1.00 57.94 85 ARG A N 1
ATOM 716 C CA . ARG A 1 85 ? -8.683 8.213 40.164 1.00 57.94 85 ARG A CA 1
ATOM 717 C C . ARG A 1 85 ? -8.115 9.306 41.052 1.00 57.94 85 ARG A C 1
ATOM 719 O O . ARG A 1 85 ? -7.424 8.929 42.024 1.00 57.94 85 ARG A O 1
#